Protein AF-A0A820A1M4-F1 (afdb_monomer_lite)

Foldseek 3Di:
DVVVVVVVPDDDCCRVPVPVVVVVVVPDDDDDDDDPPCVPVVDDPQDDCPDPSVVDDCVVVD

Organism: NCBI:txid392033

Sequence (62 aa):
FAQVNAYNGMPKMKDTDPIEAQQKLKGIQGFVVEYPLYFLDEENYLPSWTTLEGIAPLIIWT

Secondary structure (DSSP, 8-state):
-HHHHHHHTSPPHHHH-HHHHHHHHTT--SS-----TTTTTTS--SPPTTSHHHHS-GGGG-

Structure (mmCIF, N/CA/C/O backbone):
data_AF-A0A820A1M4-F1
#
_entry.id   AF-A0A820A1M4-F1
#
loop_
_atom_site.group_PDB
_atom_site.id
_atom_site.type_symbol
_atom_site.label_atom_id
_atom_site.label_alt_id
_atom_site.label_comp_id
_atom_site.label_asym_id
_atom_site.label_entity_id
_atom_site.label_seq_id
_atom_site.pdbx_PDB_ins_code
_atom_site.Cartn_x
_atom_site.Cartn_y
_atom_site.Cartn_z
_atom_site.occupancy
_atom_site.B_iso_or_equiv
_atom_site.auth_seq_id
_atom_site.auth_comp_id
_atom_site.auth_asym_id
_atom_site.auth_atom_id
_atom_site.pdbx_PDB_model_num
ATOM 1 N N . PHE A 1 1 ? 0.747 8.549 -12.796 1.00 87.81 1 PHE A N 1
ATOM 2 C CA . PHE A 1 1 ? 0.451 8.706 -11.349 1.00 87.81 1 PHE A CA 1
ATOM 3 C C . PHE A 1 1 ? -0.488 9.874 -10.997 1.00 87.81 1 PHE A C 1
ATOM 5 O O . PHE A 1 1 ? -0.662 10.173 -9.814 1.00 87.81 1 PHE A O 1
ATOM 12 N N . ALA A 1 2 ? -1.115 10.564 -11.960 1.00 89.69 2 ALA A N 1
ATOM 13 C CA . ALA A 1 2 ? -1.906 11.769 -11.665 1.00 89.69 2 ALA A CA 1
ATOM 14 C C . ALA A 1 2 ? -3.102 11.494 -10.731 1.00 89.69 2 ALA A C 1
ATOM 16 O O . ALA A 1 2 ? -3.336 12.252 -9.789 1.00 89.69 2 ALA A O 1
ATOM 17 N N . GLN A 1 3 ? -3.800 10.374 -10.941 1.00 92.88 3 GLN A N 1
ATOM 18 C CA . GLN A 1 3 ? -4.949 9.964 -10.132 1.00 92.88 3 GLN A CA 1
ATOM 19 C C . GLN A 1 3 ? -4.572 9.710 -8.665 1.00 92.88 3 GLN A C 1
ATOM 21 O O . GLN A 1 3 ? -5.231 10.227 -7.765 1.00 92.88 3 GLN A O 1
ATOM 26 N N . VAL A 1 4 ? -3.483 8.974 -8.413 1.00 95.06 4 VAL A N 1
ATOM 27 C CA . VAL A 1 4 ? -2.988 8.718 -7.049 1.00 95.06 4 VAL A CA 1
ATOM 28 C C . VAL A 1 4 ? -2.588 10.012 -6.349 1.00 95.06 4 VAL A C 1
ATOM 30 O O . VAL A 1 4 ? -2.910 10.192 -5.178 1.00 95.06 4 VAL A O 1
ATOM 33 N N . ASN A 1 5 ? -1.939 10.940 -7.053 1.00 95.38 5 ASN A N 1
ATOM 34 C CA . ASN A 1 5 ? -1.567 12.227 -6.466 1.00 95.38 5 ASN A CA 1
ATOM 35 C C . ASN A 1 5 ? -2.802 13.050 -6.074 1.00 95.38 5 ASN A C 1
ATOM 37 O O . ASN A 1 5 ? -2.834 13.614 -4.981 1.00 95.38 5 ASN A O 1
ATOM 41 N N . ALA A 1 6 ? -3.835 13.070 -6.921 1.00 95.69 6 ALA A N 1
ATOM 42 C CA . ALA A 1 6 ? -5.101 13.725 -6.606 1.00 95.69 6 ALA A CA 1
ATOM 43 C C . ALA A 1 6 ? -5.809 13.065 -5.408 1.00 95.69 6 ALA A C 1
ATOM 45 O O . ALA A 1 6 ? -6.251 13.762 -4.498 1.00 95.69 6 ALA A O 1
ATOM 46 N N . TYR A 1 7 ? -5.863 11.730 -5.368 1.00 96.06 7 TYR A N 1
ATOM 47 C CA . TYR A 1 7 ? -6.472 10.977 -4.269 1.00 96.06 7 TYR A CA 1
ATOM 48 C C . TYR A 1 7 ? -5.730 11.179 -2.939 1.00 96.06 7 TYR A C 1
ATOM 50 O O . TYR A 1 7 ? -6.355 11.391 -1.903 1.00 96.06 7 TYR A O 1
ATOM 58 N N . ASN A 1 8 ? -4.394 11.198 -2.957 1.00 95.31 8 ASN A N 1
ATOM 59 C CA . ASN A 1 8 ? -3.571 11.427 -1.765 1.00 95.31 8 ASN A CA 1
ATOM 60 C C . ASN A 1 8 ? -3.764 12.819 -1.147 1.00 95.31 8 ASN A C 1
ATOM 62 O O . ASN A 1 8 ? -3.534 12.984 0.052 1.00 95.31 8 ASN A O 1
ATOM 66 N N . GLY A 1 9 ? -4.167 13.804 -1.953 1.00 94.25 9 GLY A N 1
ATOM 67 C CA . GLY A 1 9 ? -4.500 15.151 -1.493 1.00 94.25 9 GLY A CA 1
ATOM 68 C C . GLY A 1 9 ? -5.885 15.271 -0.850 1.00 94.25 9 GLY A C 1
ATOM 69 O O . GLY A 1 9 ? -6.182 16.307 -0.258 1.00 94.25 9 GLY A O 1
ATOM 70 N N . MET A 1 10 ? -6.739 14.247 -0.948 1.00 96.94 10 MET A N 1
ATOM 71 C CA . MET A 1 10 ? -8.069 14.274 -0.341 1.00 96.94 10 MET A CA 1
ATOM 72 C C . MET A 1 10 ? -7.984 14.160 1.191 1.00 96.94 10 MET A C 1
ATOM 74 O O . MET A 1 10 ? -7.125 13.443 1.720 1.00 96.94 10 MET A O 1
ATOM 78 N N . PRO A 1 11 ? -8.877 14.841 1.933 1.00 95.81 11 PRO A N 1
ATOM 79 C CA . PRO A 1 11 ? -8.918 14.733 3.384 1.00 95.81 11 PRO A CA 1
ATOM 80 C C . PRO A 1 11 ? -9.233 13.295 3.806 1.00 95.81 11 PRO A C 1
ATOM 82 O O . PRO A 1 11 ? -10.125 12.643 3.263 1.00 95.81 11 PRO A O 1
ATOM 85 N N . LYS A 1 12 ? -8.499 12.795 4.801 1.00 95.19 12 LYS A N 1
ATOM 86 C CA . LYS A 1 12 ? -8.706 11.448 5.337 1.00 95.19 12 LYS A CA 1
ATOM 87 C C . LYS A 1 12 ? -9.712 11.516 6.474 1.00 95.19 12 LYS A C 1
ATOM 89 O O . LYS A 1 12 ? -9.620 12.389 7.332 1.00 95.19 12 LYS A O 1
ATOM 94 N N . MET A 1 13 ? -10.601 10.530 6.544 1.00 94.44 13 MET A N 1
ATOM 95 C CA . MET A 1 13 ? -11.638 10.465 7.579 1.00 94.44 13 MET A CA 1
ATOM 96 C C . MET A 1 13 ? -11.067 10.519 9.005 1.00 94.44 13 MET A C 1
ATOM 98 O O . MET A 1 13 ? -11.648 11.154 9.874 1.00 94.44 13 MET A O 1
ATOM 102 N N . LYS A 1 14 ? -9.883 9.931 9.230 1.00 94.56 14 LYS A N 1
ATOM 103 C CA . LYS A 1 14 ? -9.180 10.011 10.521 1.00 94.56 14 LYS A CA 1
ATOM 104 C C . LYS A 1 14 ? -8.854 11.444 10.970 1.00 94.56 14 LYS A C 1
ATOM 106 O O . LYS A 1 14 ? -8.694 11.664 12.163 1.00 94.56 14 LYS A O 1
ATOM 111 N N . ASP A 1 15 ? -8.714 12.374 10.025 1.00 95.19 15 ASP A N 1
ATOM 112 C CA . ASP A 1 15 ? -8.318 13.761 10.274 1.00 95.19 15 ASP A CA 1
ATOM 113 C C . ASP A 1 15 ? -9.547 14.688 10.360 1.00 95.19 15 ASP A C 1
ATOM 115 O O . ASP A 1 15 ? -9.502 15.690 11.067 1.00 95.19 15 ASP A O 1
ATOM 119 N N . THR A 1 16 ? -10.652 14.352 9.681 1.00 96.06 16 THR A N 1
ATOM 120 C CA . THR A 1 16 ? -11.891 15.154 9.677 1.00 96.06 16 THR A CA 1
ATOM 121 C C . THR A 1 16 ? -12.908 14.731 10.736 1.00 96.06 16 THR A C 1
ATOM 123 O O . THR A 1 16 ? -13.532 15.594 11.343 1.00 96.06 16 THR A O 1
ATOM 126 N N . ASP A 1 17 ? -13.085 13.424 10.958 1.00 95.69 17 ASP A N 1
ATOM 127 C CA . ASP A 1 17 ? -13.976 12.865 11.984 1.00 95.69 17 ASP A CA 1
ATOM 128 C C . ASP A 1 17 ? -13.360 11.592 12.602 1.00 95.69 17 ASP A C 1
ATOM 130 O O . ASP A 1 17 ? -13.644 10.458 12.187 1.00 95.69 17 ASP A O 1
ATOM 134 N N . PRO A 1 18 ? -12.479 11.754 13.606 1.00 95.88 18 PRO A N 1
ATOM 135 C CA . PRO A 1 18 ? -11.817 10.626 14.247 1.00 95.88 18 PRO A CA 1
ATOM 136 C C . PRO A 1 18 ? -12.783 9.724 15.030 1.00 95.88 18 PRO A C 1
ATOM 138 O O . PRO A 1 18 ? -12.487 8.540 15.205 1.00 95.88 18 PRO A O 1
ATOM 141 N N . ILE A 1 19 ? -13.925 10.241 15.501 1.00 96.75 19 ILE A N 1
ATOM 142 C CA . ILE A 1 19 ? -14.888 9.465 16.295 1.00 96.75 19 ILE A CA 1
ATOM 143 C C . ILE A 1 19 ? -15.623 8.487 15.381 1.00 96.75 19 ILE A C 1
ATOM 145 O O . ILE A 1 19 ? -15.674 7.289 15.671 1.00 96.75 19 ILE A O 1
ATOM 149 N N . GLU A 1 20 ? -16.146 8.972 14.255 1.00 95.94 20 GLU A N 1
ATOM 150 C CA . GLU A 1 20 ? -16.817 8.125 13.271 1.00 95.94 20 GLU A CA 1
ATOM 151 C C . GLU A 1 20 ? -15.832 7.110 12.660 1.00 95.94 20 GLU A C 1
ATOM 153 O O . GLU A 1 20 ? -16.167 5.932 12.499 1.00 95.94 20 GLU A O 1
ATOM 158 N N . ALA A 1 21 ? -14.579 7.514 12.408 1.00 96.94 21 ALA A N 1
ATOM 159 C CA . ALA A 1 21 ? -13.537 6.602 11.937 1.00 96.94 21 ALA A CA 1
ATOM 160 C C . ALA A 1 21 ? -13.307 5.441 12.922 1.00 96.94 21 ALA A C 1
ATOM 162 O O . ALA A 1 21 ? -13.310 4.276 12.521 1.00 96.94 21 ALA A O 1
ATOM 163 N N . GLN A 1 22 ? -13.172 5.730 14.222 1.00 96.56 22 GLN A N 1
ATOM 164 C CA . GLN A 1 22 ? -13.016 4.696 15.250 1.00 96.56 22 GLN A CA 1
ATOM 165 C C . GLN A 1 22 ? -14.226 3.762 15.334 1.00 96.56 22 GLN A C 1
ATOM 167 O O . GLN A 1 22 ? -14.055 2.560 15.531 1.00 96.56 22 GLN A O 1
ATOM 172 N N . GLN A 1 23 ? -15.446 4.282 15.186 1.00 97.06 23 GLN A N 1
ATOM 173 C CA . GLN A 1 23 ? -16.652 3.454 15.190 1.00 97.06 23 GLN A CA 1
ATOM 174 C C . GLN A 1 23 ? -16.677 2.476 14.011 1.00 97.06 23 GLN A C 1
ATOM 176 O O . GLN A 1 23 ? -16.962 1.299 14.219 1.00 97.06 23 GLN A O 1
ATOM 181 N N . LYS A 1 24 ? -16.309 2.922 12.803 1.00 95.31 24 LYS A N 1
ATOM 182 C CA . LYS A 1 24 ? -16.218 2.046 11.622 1.00 95.31 24 LYS A CA 1
ATOM 183 C C . LYS A 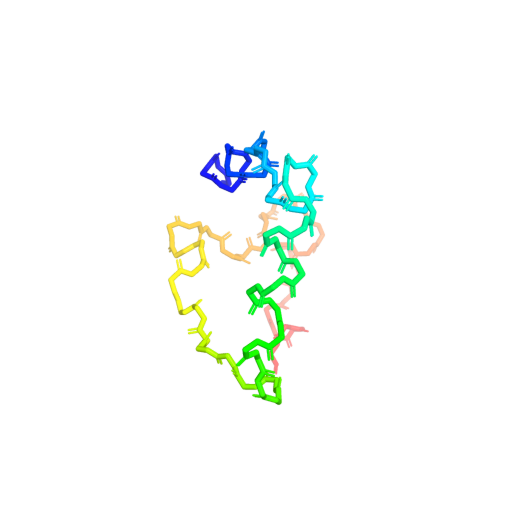1 24 ? -15.135 0.979 11.776 1.00 95.31 24 LYS A C 1
ATOM 185 O O . LYS A 1 24 ? -15.376 -0.184 11.460 1.00 95.31 24 LYS A O 1
ATOM 190 N N . LEU A 1 25 ? -13.975 1.343 12.327 1.00 96.25 25 LEU A N 1
ATOM 191 C CA . LEU A 1 25 ? -12.873 0.402 12.562 1.00 96.25 25 LEU A CA 1
ATOM 192 C C . LEU A 1 25 ? -13.243 -0.725 13.542 1.00 96.25 25 LEU A C 1
ATOM 194 O O . LEU A 1 25 ? -12.740 -1.834 13.392 1.00 96.25 25 LEU A O 1
ATOM 198 N N . LYS A 1 26 ? -14.154 -0.492 14.501 1.00 96.69 26 LYS A N 1
ATOM 199 C CA . LYS A 1 26 ? -14.641 -1.543 15.420 1.00 96.69 26 LYS A CA 1
ATOM 200 C C . LYS A 1 26 ? -15.387 -2.680 14.713 1.00 96.69 26 LYS A C 1
ATOM 202 O O . LYS A 1 26 ? -15.511 -3.755 15.289 1.00 96.69 26 LYS A O 1
ATOM 207 N N . GLY A 1 27 ? -15.894 -2.447 13.502 1.00 95.31 27 GLY A N 1
ATOM 208 C CA . GLY A 1 27 ? -16.546 -3.478 12.693 1.00 95.31 27 GLY A CA 1
ATOM 209 C C . GLY A 1 27 ? -15.572 -4.413 11.973 1.00 95.31 27 GLY A C 1
ATOM 210 O O . GLY A 1 27 ? -16.004 -5.427 11.431 1.00 95.31 27 GLY A O 1
ATOM 211 N N . ILE A 1 28 ? -14.274 -4.092 11.947 1.00 96.19 28 ILE A N 1
ATOM 212 C CA . ILE A 1 28 ? -13.269 -4.880 11.232 1.00 96.19 28 ILE A CA 1
ATOM 213 C C . ILE A 1 28 ? -12.903 -6.126 12.042 1.00 96.19 28 ILE A C 1
ATOM 215 O O . ILE A 1 28 ? -12.636 -6.054 13.241 1.00 96.19 28 ILE A O 1
ATOM 219 N N . GLN A 1 29 ? -12.855 -7.271 11.362 1.00 96.81 29 GLN A N 1
ATOM 220 C CA . GLN A 1 29 ? -12.459 -8.553 11.936 1.00 96.81 29 GLN A CA 1
A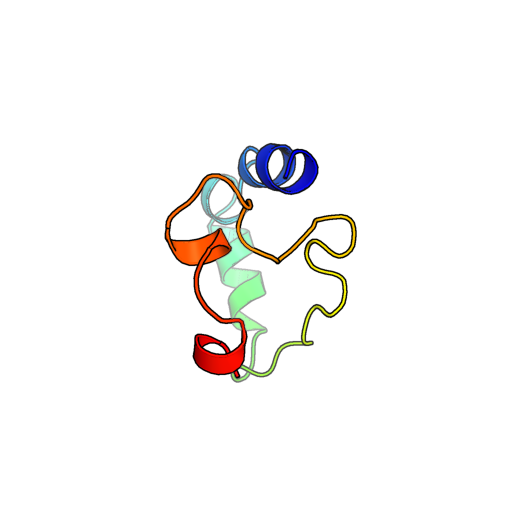TOM 221 C C . GLN A 1 29 ? -11.327 -9.163 11.108 1.00 96.81 29 GLN A C 1
ATOM 223 O O . GLN A 1 29 ? -11.481 -9.415 9.915 1.00 96.81 29 GLN A O 1
ATOM 228 N N . GLY A 1 30 ? -10.184 -9.418 11.747 1.00 95.69 30 GLY A N 1
ATOM 229 C CA . GLY A 1 30 ? -8.996 -9.924 11.059 1.00 95.69 30 GLY A CA 1
ATOM 230 C C . GLY A 1 30 ? -8.370 -8.900 10.105 1.00 95.69 30 GLY A C 1
ATOM 231 O O . GLY A 1 30 ? -8.514 -7.694 10.289 1.00 95.69 30 GLY A O 1
ATOM 232 N N . PHE A 1 31 ? -7.640 -9.400 9.105 1.00 96.62 31 PHE A N 1
ATOM 233 C CA . PHE A 1 31 ? -6.816 -8.585 8.196 1.00 96.62 31 PHE A CA 1
ATOM 234 C C . PHE A 1 31 ? -7.004 -8.936 6.716 1.00 96.62 31 PHE A C 1
ATOM 236 O O . PHE A 1 31 ? -6.259 -8.450 5.868 1.00 96.62 31 PHE A O 1
ATOM 243 N N . VAL A 1 32 ? -7.962 -9.809 6.397 1.00 97.06 32 VAL A N 1
ATOM 244 C CA . VAL A 1 32 ? -8.221 -10.200 5.010 1.00 97.06 32 VAL A CA 1
ATOM 245 C C . VAL A 1 32 ? -8.890 -9.032 4.299 1.00 97.06 32 VAL A C 1
ATOM 247 O O . VAL A 1 32 ? -9.932 -8.546 4.733 1.00 97.06 32 VAL A O 1
ATOM 250 N N . VAL A 1 33 ? -8.279 -8.595 3.205 1.00 97.31 33 VAL A N 1
ATOM 251 C CA . VAL A 1 33 ? -8.784 -7.538 2.330 1.00 97.31 33 VAL A CA 1
ATOM 252 C C . VAL A 1 33 ? -8.791 -8.044 0.896 1.00 97.31 33 VAL A C 1
ATOM 254 O O . VAL A 1 33 ? -8.000 -8.917 0.533 1.00 97.31 33 VAL A O 1
ATOM 257 N N . GLU A 1 34 ? -9.693 -7.506 0.083 1.0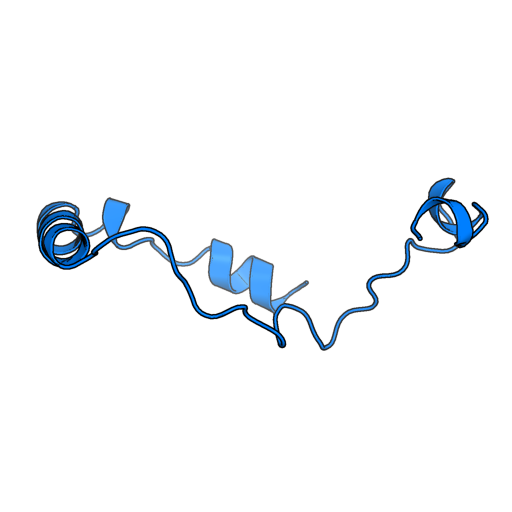0 97.38 34 GLU A N 1
ATOM 258 C CA . GLU A 1 34 ? -9.693 -7.763 -1.353 1.00 97.38 34 GLU A CA 1
ATOM 259 C C . GLU A 1 34 ? -8.403 -7.219 -1.977 1.00 97.38 34 GLU A C 1
ATOM 261 O O . GLU A 1 34 ? -7.976 -6.103 -1.672 1.00 97.38 34 GLU A O 1
ATOM 266 N N . TYR A 1 35 ? -7.764 -8.021 -2.831 1.00 97.50 35 TYR A N 1
ATOM 267 C CA . TYR A 1 35 ? -6.543 -7.607 -3.508 1.00 97.50 35 TYR A CA 1
ATOM 268 C C . TYR A 1 35 ? -6.892 -6.670 -4.678 1.00 97.50 35 TYR A C 1
ATOM 270 O O . TYR A 1 35 ? -7.589 -7.099 -5.601 1.00 97.50 35 TYR A O 1
ATOM 278 N N . PRO A 1 36 ? -6.426 -5.407 -4.680 1.00 96.12 36 PRO A N 1
ATOM 279 C CA . PRO A 1 36 ? -6.830 -4.428 -5.683 1.00 96.12 36 PRO A CA 1
ATOM 280 C C . PRO A 1 36 ? -6.068 -4.643 -6.998 1.00 96.12 36 PRO A C 1
ATOM 282 O O . PRO A 1 36 ? -5.039 -4.021 -7.246 1.00 96.12 36 PRO A O 1
ATOM 285 N N . LEU A 1 37 ? -6.590 -5.517 -7.859 1.00 96.50 37 LEU A N 1
ATOM 286 C CA . LEU A 1 37 ? -5.956 -5.887 -9.134 1.00 96.50 37 LEU A CA 1
ATOM 287 C C . LEU A 1 37 ? -5.807 -4.722 -10.127 1.00 96.50 37 LEU A C 1
ATOM 289 O O . LEU A 1 37 ? -4.928 -4.767 -10.980 1.00 96.50 37 LEU A O 1
ATOM 293 N N . TYR A 1 38 ? -6.639 -3.686 -10.005 1.00 95.50 38 TYR A N 1
ATOM 294 C CA . TYR A 1 38 ? -6.654 -2.519 -10.898 1.00 95.50 38 TYR A CA 1
ATOM 295 C C . TYR A 1 38 ? -5.876 -1.319 -10.338 1.00 95.50 38 TYR A C 1
ATOM 297 O O . TYR A 1 38 ? -6.032 -0.190 -10.796 1.00 95.50 38 TYR A O 1
ATOM 305 N N . PHE A 1 39 ? -5.074 -1.512 -9.290 1.00 95.19 39 PHE A N 1
ATOM 306 C CA . PHE A 1 39 ? -4.296 -0.414 -8.729 1.00 95.19 39 PHE A CA 1
ATOM 307 C C . PHE A 1 39 ? -3.194 0.014 -9.702 1.00 95.19 39 PHE A C 1
ATOM 309 O O . PHE A 1 39 ? -2.220 -0.713 -9.820 1.00 95.19 39 PHE A O 1
ATOM 316 N N . LEU A 1 40 ? -3.326 1.210 -10.300 1.00 94.88 40 LEU A N 1
ATOM 317 C CA . LEU A 1 40 ? -2.405 1.803 -11.292 1.00 94.88 40 LEU A CA 1
ATOM 318 C C . LEU A 1 40 ? -2.351 1.072 -12.645 1.00 94.88 40 LEU A C 1
ATOM 320 O O . LEU A 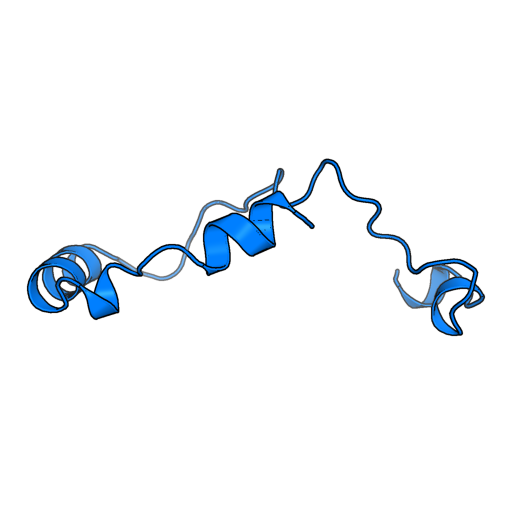1 40 ? -1.353 1.171 -13.352 1.00 94.88 40 LEU A O 1
ATOM 324 N N . ASP A 1 41 ? -3.389 0.324 -13.013 1.00 93.81 41 ASP A N 1
ATOM 325 C CA . ASP A 1 41 ? -3.438 -0.501 -14.231 1.00 93.81 41 ASP A CA 1
ATOM 326 C C . ASP A 1 41 ? -3.135 0.245 -15.545 1.00 93.81 41 ASP A C 1
ATOM 328 O O . ASP A 1 41 ? -2.633 -0.365 -16.487 1.00 93.81 41 ASP A O 1
ATOM 332 N N . GLU A 1 42 ? -3.370 1.557 -15.593 1.00 92.75 42 GLU A N 1
ATOM 333 C CA . GLU A 1 42 ? -3.024 2.427 -16.725 1.00 92.75 42 GLU A CA 1
ATOM 334 C C . GLU A 1 42 ? -1.534 2.840 -16.792 1.00 92.75 42 GLU A C 1
ATOM 336 O O . GLU A 1 42 ? -1.090 3.403 -17.796 1.00 92.75 42 GLU A O 1
ATOM 341 N N . GLU A 1 43 ? -0.737 2.599 -15.748 1.00 92.44 43 GLU A N 1
ATOM 342 C CA . GLU A 1 43 ? 0.667 3.019 -15.673 1.00 92.44 43 GLU A CA 1
ATOM 343 C C . GLU A 1 43 ? 1.638 1.923 -16.149 1.00 92.44 43 GLU A C 1
ATOM 345 O O . GLU A 1 43 ? 1.386 0.724 -16.033 1.00 92.44 43 GLU A O 1
ATOM 350 N N . ASN A 1 44 ? 2.814 2.328 -16.643 1.00 91.44 44 ASN A N 1
ATOM 351 C CA . ASN A 1 44 ? 3.903 1.388 -16.908 1.00 91.44 44 ASN A CA 1
ATOM 352 C C . ASN A 1 44 ? 4.671 1.089 -15.611 1.00 91.44 44 ASN A C 1
ATOM 354 O O . ASN A 1 44 ? 5.310 1.975 -15.046 1.00 91.44 44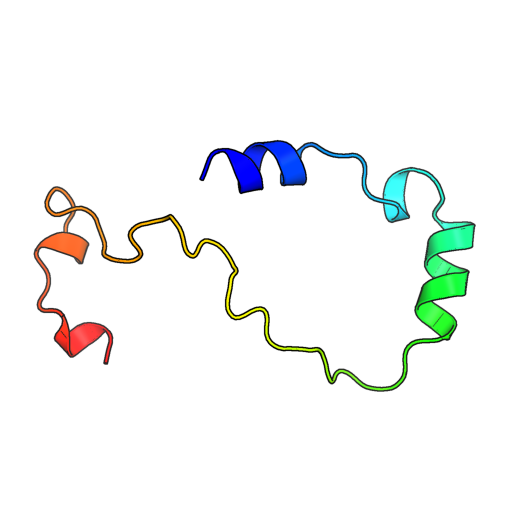 ASN A O 1
ATOM 358 N N . TYR A 1 45 ? 4.638 -0.170 -15.176 1.00 90.88 45 TYR A N 1
ATOM 359 C CA . TYR A 1 45 ? 5.323 -0.641 -13.967 1.00 90.88 45 TYR A CA 1
ATOM 360 C C . TYR A 1 45 ? 6.800 -0.973 -14.167 1.00 90.88 45 TYR A C 1
ATOM 362 O O . TYR A 1 45 ? 7.494 -1.280 -13.197 1.00 90.88 45 TYR A O 1
ATOM 370 N N . LEU A 1 46 ? 7.292 -0.943 -15.407 1.00 92.56 46 LEU A N 1
ATOM 371 C CA . LEU A 1 46 ? 8.711 -1.128 -15.668 1.00 92.56 46 LEU A CA 1
ATOM 372 C C . LEU A 1 46 ? 9.485 0.154 -15.329 1.00 92.56 46 LEU A C 1
ATOM 374 O O . LEU A 1 46 ? 9.002 1.257 -15.605 1.00 92.56 46 LEU A O 1
ATOM 378 N N . PRO A 1 47 ? 10.705 0.036 -14.778 1.00 92.06 47 PRO A N 1
ATOM 379 C CA . PRO A 1 47 ? 11.572 1.189 -14.598 1.00 92.06 47 PRO A CA 1
ATOM 380 C C . PRO A 1 47 ? 11.845 1.884 -15.939 1.00 92.06 47 PRO A C 1
ATOM 382 O O . PRO A 1 47 ? 11.943 1.238 -16.984 1.00 92.06 47 PRO A O 1
ATOM 385 N N . SER A 1 48 ? 11.998 3.211 -15.916 1.00 90.81 48 SER A N 1
ATOM 386 C CA . SER A 1 48 ? 12.361 3.965 -17.122 1.00 90.81 48 SER A CA 1
ATOM 387 C C . SER A 1 48 ? 13.724 3.516 -17.645 1.00 90.81 48 SER A C 1
ATOM 389 O O . SER A 1 48 ? 14.685 3.437 -16.884 1.00 90.81 48 SER A O 1
ATOM 391 N N . TRP A 1 49 ? 13.850 3.339 -18.961 1.00 89.44 49 TRP A N 1
ATOM 392 C CA . TRP A 1 49 ? 15.096 2.936 -19.632 1.00 89.44 49 TRP A CA 1
ATOM 393 C C . TRP A 1 49 ? 16.274 3.898 -19.411 1.00 89.44 49 TRP A C 1
ATOM 395 O O . TRP A 1 49 ? 17.416 3.564 -19.704 1.00 89.44 49 TRP A O 1
ATOM 405 N N . THR A 1 50 ? 16.005 5.106 -18.914 1.00 93.31 50 THR A N 1
ATOM 406 C CA . THR A 1 50 ? 17.024 6.108 -18.583 1.00 93.31 50 THR A CA 1
ATOM 407 C C . THR A 1 50 ? 17.619 5.937 -17.184 1.00 93.31 50 THR A C 1
ATOM 409 O O . THR A 1 50 ? 18.499 6.713 -16.816 1.00 93.31 50 THR A O 1
ATOM 412 N N . THR A 1 51 ? 17.128 4.993 -16.374 1.00 93.44 51 THR A N 1
ATOM 413 C CA . THR A 1 51 ? 17.637 4.731 -15.019 1.00 93.44 51 THR A CA 1
ATOM 414 C C . THR A 1 51 ? 18.495 3.471 -14.982 1.00 93.44 51 THR A C 1
ATOM 416 O O . THR A 1 51 ? 18.443 2.638 -15.888 1.00 93.44 51 THR A O 1
ATOM 419 N N . LEU A 1 52 ? 19.292 3.314 -13.921 1.00 91.81 52 LEU A N 1
ATOM 420 C CA . LEU A 1 52 ? 20.110 2.112 -13.730 1.00 91.81 52 LEU A CA 1
ATOM 421 C C . LEU A 1 52 ? 19.237 0.853 -13.648 1.00 91.81 52 LEU A C 1
ATOM 423 O O . LEU A 1 52 ? 19.577 -0.177 -14.220 1.00 91.81 52 LEU A O 1
ATOM 427 N N . GLU A 1 53 ? 18.083 0.961 -12.995 1.00 92.06 53 GLU A N 1
ATOM 428 C CA . GLU A 1 53 ? 17.087 -0.099 -12.857 1.00 92.06 53 GLU A CA 1
ATOM 429 C C . GLU A 1 53 ? 16.440 -0.468 -14.196 1.00 92.06 53 GLU A C 1
ATOM 431 O O . GLU A 1 53 ? 16.123 -1.634 -14.410 1.00 92.06 53 GLU A O 1
ATOM 436 N N . GLY A 1 54 ? 16.263 0.496 -15.108 1.00 93.12 54 GLY A N 1
ATOM 437 C CA . GLY A 1 54 ? 15.691 0.246 -16.436 1.00 93.12 54 GLY A CA 1
ATOM 438 C C . GLY A 1 54 ? 16.666 -0.362 -17.439 1.00 93.12 54 GLY A C 1
ATOM 439 O O . GLY A 1 54 ? 16.233 -0.947 -18.430 1.00 93.12 54 GLY A O 1
ATOM 440 N N . ILE A 1 55 ? 17.973 -0.250 -17.187 1.00 94.12 55 ILE A N 1
ATOM 441 C CA . ILE A 1 55 ? 19.021 -0.925 -17.971 1.00 94.12 55 ILE A CA 1
ATOM 442 C C . ILE A 1 55 ? 19.322 -2.317 -17.387 1.00 94.12 55 ILE A C 1
ATOM 444 O O . ILE A 1 55 ? 19.906 -3.171 -18.059 1.00 94.12 55 ILE A O 1
ATOM 448 N N . ALA A 1 56 ? 18.921 -2.570 -16.139 1.00 93.94 56 ALA A N 1
ATOM 449 C CA . ALA A 1 56 ? 19.148 -3.845 -15.487 1.00 93.94 56 ALA A CA 1
ATOM 450 C C . ALA A 1 56 ? 18.332 -4.983 -16.143 1.00 93.94 56 ALA A C 1
ATOM 452 O O . ALA A 1 56 ? 17.212 -4.766 -16.613 1.00 93.94 56 ALA A O 1
ATOM 453 N N . PRO A 1 57 ? 18.857 -6.222 -16.168 1.00 93.44 57 PRO A N 1
ATOM 454 C CA . PRO A 1 57 ? 18.122 -7.371 -16.688 1.00 93.44 57 PRO A CA 1
ATOM 455 C C . PRO A 1 57 ? 16.823 -7.624 -15.911 1.00 93.44 57 PRO A C 1
ATOM 457 O O . PRO A 1 57 ? 16.858 -7.703 -14.689 1.00 93.44 57 PRO A O 1
ATOM 460 N N . LEU A 1 58 ? 15.700 -7.858 -16.603 1.00 90.75 58 LEU A N 1
ATOM 461 C CA . LEU A 1 58 ? 14.393 -8.091 -15.959 1.00 90.75 58 LEU A CA 1
ATOM 462 C C . LEU A 1 58 ? 14.386 -9.254 -14.951 1.00 90.75 58 LEU A C 1
ATOM 464 O O . LEU A 1 58 ? 13.612 -9.221 -14.002 1.00 90.75 58 LEU A O 1
ATOM 468 N N . ILE A 1 59 ? 15.275 -10.238 -15.127 1.00 92.94 59 ILE A N 1
ATOM 469 C CA . ILE A 1 59 ? 15.421 -11.404 -14.241 1.00 92.94 59 ILE A CA 1
ATOM 470 C C . ILE A 1 59 ? 15.761 -11.034 -12.792 1.00 92.94 59 ILE A C 1
ATOM 472 O O . ILE A 1 59 ? 15.582 -11.849 -11.903 1.00 92.94 59 ILE A O 1
ATOM 476 N N . ILE A 1 60 ? 16.246 -9.821 -12.515 1.00 92.75 60 ILE A N 1
ATOM 477 C CA . ILE A 1 60 ? 16.472 -9.410 -11.121 1.00 92.75 60 ILE A CA 1
ATOM 478 C C . ILE A 1 60 ? 15.158 -9.171 -10.359 1.00 92.75 60 ILE A C 1
ATOM 480 O O . ILE A 1 60 ? 15.178 -9.082 -9.135 1.00 92.75 60 ILE A O 1
ATOM 484 N N . TRP A 1 61 ? 14.037 -9.041 -11.078 1.00 90.56 61 TRP A N 1
ATOM 485 C CA . TRP A 1 61 ? 12.711 -8.743 -10.534 1.00 90.56 61 TRP A CA 1
ATOM 486 C C . TRP A 1 61 ? 11.776 -9.964 -10.487 1.00 90.56 61 TRP A C 1
ATOM 488 O O . TRP A 1 61 ? 10.631 -9.821 -10.060 1.00 90.56 61 TRP A O 1
ATOM 498 N N . THR A 1 62 ? 12.231 -11.141 -10.931 1.00 90.00 62 THR A N 1
ATOM 499 C CA . THR A 1 62 ? 11.433 -12.379 -11.064 1.00 90.00 62 THR A CA 1
ATOM 500 C C . THR A 1 62 ? 12.190 -13.582 -10.535 1.00 90.00 62 THR A C 1
ATOM 502 O O . THR A 1 62 ? 11.560 -14.432 -9.874 1.00 90.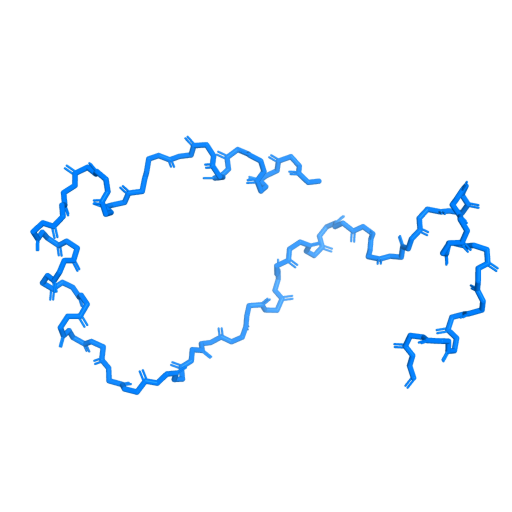00 62 THR A O 1
#

Radius of gyration: 18.25 Å; chains: 1; bounding box: 37×28×36 Å

pLDDT: mean 94.35, std 2.31, range [87.81, 97.5]